Protein AF-T1FI42-F1 (afdb_monomer_lite)

Organism: Helobdella robusta (NCBI:txid6412)

Sequence (157 aa):
MVAGQVLNSVENSGEGIYNAMSMSNLAANFLKMWWSGSGNEGIYSVCIMSQNWYDVDYGIFFHFPVSFDKPGEYTVITDLSLTWDVQYNIRRIITAYIQHMVEALFKRATKVNTYIAALNTDKKNDATCEYPVAEFASDTIVDKYGTLDSRYGSILK

Structure (mmCIF, N/CA/C/O backbone):
data_AF-T1FI42-F1
#
_entry.id   AF-T1FI42-F1
#
loop_
_atom_site.group_PDB
_atom_site.id
_atom_site.type_symbol
_atom_site.label_atom_id
_atom_site.label_alt_id
_atom_site.label_comp_id
_atom_site.label_asym_id
_atom_site.label_entity_id
_atom_site.label_seq_id
_atom_site.pdbx_PDB_ins_code
_atom_site.Cartn_x
_atom_site.Cartn_y
_atom_site.Cartn_z
_atom_site.occupancy
_atom_site.B_iso_or_equiv
_atom_site.auth_seq_id
_atom_site.auth_comp_id
_atom_site.auth_asym_id
_atom_site.auth_atom_id
_atom_site.pdbx_PDB_model_num
ATOM 1 N N . MET A 1 1 ? 10.084 44.636 11.179 1.00 52.78 1 MET A N 1
ATOM 2 C CA . MET A 1 1 ? 9.443 43.365 11.590 1.00 52.78 1 MET A CA 1
ATOM 3 C C . MET A 1 1 ? 8.361 42.866 10.617 1.00 52.78 1 MET A C 1
ATOM 5 O O . MET A 1 1 ? 8.061 41.686 10.652 1.00 52.78 1 MET A O 1
ATOM 9 N N . VAL A 1 2 ? 7.825 43.702 9.709 1.00 55.81 2 VAL A N 1
ATOM 10 C CA . VAL A 1 2 ? 6.761 43.319 8.745 1.00 55.81 2 VAL A CA 1
ATOM 11 C C . VAL A 1 2 ? 7.285 42.553 7.514 1.00 55.81 2 VAL A C 1
ATOM 13 O O . VAL A 1 2 ? 6.632 41.632 7.040 1.00 55.81 2 VAL A O 1
ATOM 16 N N . ALA A 1 3 ? 8.493 42.861 7.027 1.00 54.59 3 ALA A N 1
ATOM 17 C CA . ALA A 1 3 ? 9.052 42.221 5.827 1.00 54.59 3 ALA A CA 1
ATOM 18 C C . ALA A 1 3 ? 9.275 40.699 5.974 1.00 54.59 3 ALA A C 1
ATOM 20 O O . ALA A 1 3 ? 9.012 39.953 5.039 1.00 54.59 3 ALA A O 1
ATOM 21 N N . GLY A 1 4 ? 9.685 40.226 7.158 1.00 54.69 4 GLY A N 1
ATOM 22 C CA . GLY A 1 4 ? 9.884 38.791 7.416 1.00 54.69 4 GLY A CA 1
ATOM 23 C C . GLY A 1 4 ? 8.580 37.986 7.480 1.00 54.69 4 GLY A C 1
ATOM 24 O O . GLY A 1 4 ? 8.552 36.829 7.084 1.00 54.69 4 GLY A O 1
ATOM 25 N N . GLN A 1 5 ? 7.476 38.604 7.912 1.00 53.78 5 GLN A N 1
ATOM 26 C CA . GLN A 1 5 ? 6.163 37.946 7.939 1.00 53.78 5 GLN A CA 1
ATOM 27 C C . GLN A 1 5 ? 5.556 37.821 6.535 1.00 53.78 5 GLN A C 1
ATOM 29 O O . GLN A 1 5 ? 4.910 36.823 6.234 1.00 53.78 5 GLN A O 1
ATOM 34 N N . VAL A 1 6 ? 5.795 38.807 5.664 1.00 56.47 6 VAL A N 1
ATOM 35 C CA . VAL A 1 6 ? 5.344 38.766 4.264 1.00 56.47 6 VAL A CA 1
ATOM 36 C C . VAL A 1 6 ? 6.135 37.728 3.464 1.00 56.47 6 VAL A C 1
ATOM 38 O O . VAL A 1 6 ? 5.526 36.957 2.730 1.00 56.47 6 VAL A O 1
ATOM 41 N N . LEU A 1 7 ? 7.457 37.646 3.654 1.00 55.53 7 LEU A N 1
ATOM 42 C CA . LEU A 1 7 ? 8.294 36.640 2.990 1.00 55.53 7 LEU A CA 1
ATOM 43 C C . LEU A 1 7 ? 7.887 35.207 3.372 1.00 55.53 7 LEU A C 1
ATOM 45 O O . LEU A 1 7 ? 7.640 34.403 2.478 1.00 55.53 7 LEU A O 1
ATOM 49 N N . ASN A 1 8 ? 7.672 34.929 4.663 1.00 57.22 8 ASN A N 1
ATOM 50 C CA . ASN A 1 8 ? 7.205 33.612 5.118 1.00 57.22 8 ASN A CA 1
ATOM 51 C C . ASN A 1 8 ? 5.806 33.253 4.584 1.00 57.22 8 ASN A C 1
ATOM 53 O O . ASN A 1 8 ? 5.503 32.087 4.358 1.00 57.22 8 ASN A O 1
ATOM 57 N N . SER A 1 9 ? 4.921 34.237 4.391 1.00 56.75 9 SER A N 1
ATOM 58 C CA . SER A 1 9 ? 3.576 33.990 3.852 1.00 56.75 9 SER A CA 1
ATOM 59 C C . SER A 1 9 ? 3.610 33.668 2.351 1.00 56.75 9 SER A C 1
ATOM 61 O O . SER A 1 9 ? 2.872 32.801 1.882 1.00 56.75 9 SER A O 1
ATOM 63 N N . VAL A 1 10 ? 4.508 34.318 1.599 1.00 58.59 10 VAL A N 1
ATOM 64 C CA . VAL A 1 10 ? 4.721 34.042 0.169 1.00 58.59 10 VAL A CA 1
ATOM 65 C C . VAL A 1 10 ? 5.357 32.663 -0.028 1.00 58.59 10 VAL A C 1
ATOM 67 O O . VAL A 1 10 ? 4.872 31.895 -0.856 1.00 58.59 10 VAL A O 1
ATOM 70 N N . GLU A 1 11 ? 6.362 32.310 0.775 1.00 58.09 11 GLU A N 1
ATOM 71 C CA . GLU A 1 11 ? 7.007 30.988 0.766 1.00 58.09 11 GLU A CA 1
ATOM 72 C C . GLU A 1 11 ? 5.999 29.857 1.046 1.00 58.09 11 GLU A C 1
ATOM 74 O O . GLU A 1 11 ? 5.837 28.957 0.221 1.00 58.09 11 GLU A O 1
ATOM 79 N N . ASN A 1 12 ? 5.194 29.988 2.109 1.00 60.69 12 ASN A N 1
ATOM 80 C CA . ASN A 1 12 ? 4.137 29.023 2.441 1.00 60.69 12 ASN A CA 1
ATOM 81 C C . ASN A 1 12 ? 3.064 28.893 1.338 1.00 60.69 12 ASN A C 1
ATOM 83 O O . ASN A 1 12 ? 2.515 27.812 1.115 1.00 60.69 12 ASN A O 1
ATOM 87 N N . SER A 1 13 ? 2.745 29.985 0.632 1.00 61.25 13 SER A N 1
ATOM 88 C CA . SER A 1 13 ? 1.773 29.953 -0.471 1.00 61.25 13 SER A CA 1
ATOM 89 C C . SER A 1 13 ? 2.321 29.291 -1.741 1.00 61.25 13 SER A C 1
ATOM 91 O O . SER A 1 13 ? 1.575 28.605 -2.442 1.00 61.25 13 SER A O 1
ATOM 93 N N . GLY A 1 14 ? 3.622 29.436 -2.014 1.00 64.56 14 GLY A N 1
ATOM 94 C CA . GLY A 1 14 ? 4.295 28.783 -3.138 1.00 64.56 14 GLY A CA 1
ATOM 95 C C . GLY A 1 14 ? 4.373 27.266 -2.969 1.00 64.56 14 GLY A C 1
ATOM 96 O O . GLY A 1 14 ? 4.047 26.526 -3.900 1.00 64.56 14 GLY A O 1
ATOM 97 N N . GLU A 1 15 ? 4.718 26.797 -1.767 1.00 68.06 15 GLU A N 1
ATOM 98 C CA . GLU A 1 15 ? 4.757 25.364 -1.446 1.00 68.06 15 GLU A CA 1
ATOM 99 C C . GLU A 1 15 ? 3.376 24.708 -1.561 1.00 68.06 15 GLU A C 1
ATOM 101 O O . GLU A 1 15 ? 3.241 23.623 -2.130 1.00 68.06 15 GLU A O 1
ATOM 106 N N . GLY A 1 16 ? 2.326 25.388 -1.085 1.00 72.88 16 GLY A N 1
ATOM 107 C CA . GLY A 1 16 ? 0.950 24.902 -1.192 1.00 72.88 16 GLY A CA 1
ATOM 108 C C . GLY A 1 16 ? 0.498 24.708 -2.643 1.00 72.88 16 GLY A C 1
ATOM 109 O O . GLY A 1 16 ? -0.094 23.679 -2.975 1.00 72.88 16 GLY A O 1
ATOM 110 N N . ILE A 1 17 ? 0.821 25.660 -3.525 1.00 77.25 17 ILE A N 1
ATOM 111 C CA . ILE A 1 17 ? 0.473 25.586 -4.952 1.00 77.25 17 ILE A CA 1
ATOM 112 C C . ILE A 1 17 ? 1.264 24.476 -5.651 1.00 77.25 17 ILE A C 1
ATOM 114 O O . ILE A 1 17 ? 0.674 23.679 -6.382 1.00 77.25 17 ILE A O 1
ATOM 118 N N . TYR A 1 18 ? 2.574 24.379 -5.404 1.00 78.62 18 TYR A N 1
ATOM 119 C CA . TYR A 1 18 ? 3.412 23.325 -5.982 1.00 78.62 18 TYR A CA 1
ATOM 120 C C . TYR A 1 18 ? 2.930 21.926 -5.572 1.00 78.62 18 TYR A C 1
ATOM 122 O O . TYR A 1 18 ? 2.768 21.046 -6.422 1.00 78.62 18 TYR A O 1
ATOM 130 N N . ASN A 1 19 ? 2.621 21.733 -4.287 1.00 83.38 19 ASN A N 1
ATOM 131 C CA . ASN A 1 19 ? 2.107 20.465 -3.776 1.00 83.38 19 ASN A CA 1
ATOM 132 C C . ASN A 1 19 ? 0.744 20.121 -4.386 1.00 83.38 19 ASN A C 1
ATOM 134 O O . ASN A 1 19 ? 0.541 18.990 -4.825 1.00 83.38 19 ASN A O 1
ATOM 138 N N . ALA A 1 20 ? -0.171 21.089 -4.484 1.00 84.50 20 ALA A N 1
ATOM 139 C CA . ALA A 1 20 ? -1.476 20.880 -5.107 1.00 84.50 20 ALA A CA 1
ATOM 140 C C . ALA A 1 20 ? -1.353 20.501 -6.593 1.00 84.50 20 ALA A C 1
ATOM 142 O O . ALA A 1 20 ? -2.024 19.571 -7.048 1.00 84.50 20 ALA A O 1
ATOM 143 N N . MET A 1 21 ? -0.474 21.171 -7.344 1.00 87.44 21 MET A N 1
ATOM 144 C CA . MET A 1 21 ? -0.206 20.847 -8.749 1.00 87.44 21 MET A CA 1
ATOM 145 C C . MET A 1 21 ? 0.415 19.454 -8.904 1.00 87.44 21 MET A C 1
ATOM 147 O O . MET A 1 21 ? -0.033 18.678 -9.748 1.00 87.44 21 MET A O 1
ATOM 151 N N . SER A 1 22 ? 1.392 19.108 -8.062 1.00 87.88 22 SER A N 1
ATOM 152 C CA . SER A 1 22 ? 2.043 17.793 -8.065 1.00 87.88 22 SER A CA 1
ATOM 153 C C . SER A 1 22 ? 1.053 16.666 -7.753 1.00 87.88 22 SER A C 1
ATOM 155 O O . SER A 1 22 ? 0.967 15.689 -8.497 1.00 87.88 22 SER A O 1
ATOM 157 N N . MET A 1 23 ? 0.222 16.834 -6.719 1.00 87.81 23 MET A N 1
ATOM 158 C CA . MET A 1 23 ? -0.818 15.864 -6.362 1.00 87.81 23 MET A CA 1
ATOM 159 C C . MET A 1 23 ? -1.894 15.740 -7.444 1.00 87.81 23 MET A C 1
ATOM 161 O O . MET A 1 23 ? -2.322 14.632 -7.757 1.00 87.81 23 MET A O 1
ATOM 165 N N . SER A 1 24 ? -2.300 16.854 -8.060 1.00 89.81 24 SER A N 1
ATOM 166 C CA . SER A 1 24 ? -3.269 16.840 -9.165 1.00 89.81 24 SER A CA 1
ATOM 167 C C . SER A 1 24 ? -2.720 16.090 -10.377 1.00 89.81 24 SER A C 1
ATOM 169 O O . SER A 1 24 ? -3.427 15.287 -10.982 1.00 89.81 24 SER A O 1
ATOM 171 N N . ASN A 1 25 ? -1.442 16.301 -10.702 1.00 90.81 25 ASN A N 1
ATOM 172 C CA . ASN A 1 25 ? -0.763 15.572 -11.765 1.00 90.81 25 ASN A CA 1
ATOM 173 C C . ASN A 1 25 ? -0.646 14.075 -11.437 1.00 90.81 25 ASN A C 1
ATOM 175 O O . ASN A 1 25 ? -0.926 13.241 -12.295 1.00 90.81 25 ASN A O 1
ATOM 179 N N . LEU A 1 26 ? -0.296 13.716 -10.196 1.00 89.31 26 LEU A N 1
ATOM 180 C CA . LEU A 1 26 ? -0.257 12.322 -9.743 1.00 89.31 26 LEU A CA 1
ATOM 181 C C . LEU A 1 26 ? -1.629 11.650 -9.895 1.00 89.31 26 LEU A C 1
ATOM 183 O O . LEU A 1 26 ? -1.713 10.565 -10.464 1.00 89.31 26 LEU A O 1
ATOM 187 N N . ALA A 1 27 ? -2.699 12.305 -9.440 1.00 90.81 27 ALA A N 1
ATOM 188 C CA . ALA A 1 27 ? -4.058 11.780 -9.526 1.00 90.81 27 ALA A CA 1
ATOM 189 C C . ALA A 1 27 ? -4.533 11.634 -10.981 1.00 90.81 27 ALA A C 1
ATOM 191 O O . ALA A 1 27 ? -5.085 10.598 -11.349 1.00 90.81 27 ALA A O 1
ATOM 192 N N . ALA A 1 28 ? -4.279 12.635 -11.829 1.00 92.06 28 ALA A N 1
ATOM 193 C CA . ALA A 1 28 ? -4.628 12.581 -13.246 1.00 92.06 28 ALA A CA 1
ATOM 194 C C . ALA A 1 28 ? -3.872 11.461 -13.978 1.00 92.06 28 ALA A C 1
ATOM 196 O O . ALA A 1 28 ? -4.475 10.707 -14.743 1.00 92.06 28 ALA A O 1
ATOM 197 N N . ASN A 1 29 ? -2.572 11.309 -13.707 1.00 89.38 29 ASN A N 1
ATOM 198 C CA . ASN A 1 29 ? -1.769 10.232 -14.280 1.00 89.38 29 ASN A CA 1
ATOM 199 C C . ASN A 1 29 ? -2.229 8.867 -13.775 1.00 89.38 29 ASN A C 1
ATOM 201 O O . ASN A 1 29 ? -2.379 7.956 -14.582 1.00 89.38 29 ASN A O 1
ATOM 205 N N . PHE A 1 30 ? -2.522 8.730 -12.480 1.00 90.19 30 PHE A N 1
ATOM 206 C CA . PHE A 1 30 ? -3.083 7.503 -11.918 1.00 90.19 30 PHE A CA 1
ATOM 207 C C . PHE A 1 30 ? -4.379 7.102 -12.627 1.00 90.19 30 PHE A C 1
ATOM 209 O O . PHE A 1 30 ? -4.490 5.973 -13.092 1.00 90.19 30 PHE A O 1
ATOM 216 N N . LEU A 1 31 ? -5.327 8.030 -12.784 1.00 91.12 31 LEU A N 1
ATOM 217 C CA . LEU A 1 31 ? -6.592 7.761 -13.473 1.00 91.12 31 LEU A CA 1
ATOM 218 C C . LEU A 1 31 ? -6.389 7.407 -14.946 1.00 91.12 31 LEU A C 1
ATOM 220 O O . LEU A 1 31 ? -7.050 6.506 -15.458 1.00 91.12 31 LEU A O 1
ATOM 224 N N . LYS A 1 32 ? -5.462 8.088 -15.625 1.00 89.62 32 LYS A N 1
ATOM 225 C CA . LYS A 1 32 ? -5.106 7.766 -17.005 1.00 89.62 32 LYS A CA 1
ATOM 226 C C . LYS A 1 32 ? -4.562 6.342 -17.103 1.00 89.62 32 LYS A C 1
ATOM 228 O O . LYS A 1 32 ? -5.068 5.579 -17.911 1.00 89.62 32 LYS A O 1
ATOM 233 N N . MET A 1 33 ? -3.597 5.972 -16.261 1.00 88.81 33 MET A N 1
ATOM 234 C CA . MET A 1 33 ? -3.002 4.629 -16.247 1.00 88.81 33 MET A CA 1
ATOM 235 C C . MET A 1 33 ? -4.025 3.557 -15.886 1.00 88.81 33 MET A C 1
ATOM 237 O O . MET A 1 33 ? -4.087 2.530 -16.549 1.00 88.81 33 MET A O 1
ATOM 241 N N . TRP A 1 34 ? -4.877 3.828 -14.898 1.00 88.19 34 TRP A N 1
ATOM 242 C CA . TRP A 1 34 ? -5.987 2.952 -14.550 1.00 88.19 34 TRP A CA 1
ATOM 243 C C . TRP A 1 34 ? -6.913 2.723 -15.750 1.00 88.19 34 TRP A C 1
ATOM 245 O O . TRP A 1 34 ? -7.316 1.598 -16.017 1.00 88.19 34 TRP A O 1
ATOM 255 N N . TRP A 1 35 ? -7.249 3.778 -16.496 1.00 90.19 35 TRP A N 1
ATOM 256 C CA . TRP A 1 35 ? -8.213 3.698 -17.592 1.00 90.19 35 TRP A CA 1
ATOM 257 C C . TRP A 1 35 ? -7.636 3.134 -18.893 1.00 90.19 35 TRP A C 1
ATOM 259 O O . TRP A 1 35 ? -8.312 2.374 -19.576 1.00 90.19 35 TRP A O 1
ATOM 269 N N . SER A 1 36 ? -6.412 3.511 -19.269 1.00 87.81 36 SER A N 1
ATOM 270 C CA . SER A 1 36 ? -5.802 3.131 -20.551 1.00 87.81 36 SER A CA 1
ATOM 271 C C . SER A 1 36 ? -4.779 2.000 -20.452 1.00 87.81 36 SER A C 1
ATOM 273 O O . SER A 1 36 ? -4.287 1.552 -21.485 1.00 87.81 36 SER A O 1
ATOM 275 N N . GLY A 1 37 ? -4.435 1.561 -19.241 1.00 84.69 37 GLY A N 1
ATOM 276 C CA . GLY A 1 37 ? -3.209 0.809 -18.979 1.00 84.69 37 GLY A CA 1
ATOM 277 C C . GLY A 1 37 ? -1.977 1.725 -18.949 1.00 84.69 37 GLY A C 1
ATOM 278 O O . GLY A 1 37 ? -2.012 2.861 -19.441 1.00 84.69 37 GLY A O 1
ATOM 279 N N . SER A 1 38 ? -0.882 1.237 -18.362 1.00 80.38 38 SER A N 1
ATOM 280 C CA . SER A 1 38 ? 0.411 1.936 -18.291 1.00 80.38 38 SER A CA 1
ATOM 281 C C . SER A 1 38 ? 1.318 1.675 -19.497 1.00 80.38 38 SER A C 1
ATOM 283 O O . SER A 1 38 ? 2.269 2.424 -19.693 1.00 80.38 38 SER A O 1
ATOM 285 N N . GLY A 1 39 ? 1.013 0.666 -20.323 1.00 68.88 39 GLY A N 1
ATOM 286 C CA . GLY A 1 39 ? 1.847 0.262 -21.457 1.00 68.88 39 GLY A CA 1
ATOM 287 C C . GLY A 1 39 ? 3.165 -0.363 -20.992 1.00 68.88 39 GLY A C 1
ATOM 288 O O . GLY A 1 39 ? 4.148 0.340 -20.834 1.00 68.88 39 GLY A O 1
ATOM 289 N N . ASN A 1 40 ? 3.158 -1.681 -20.778 1.00 63.19 40 ASN A N 1
ATOM 290 C CA . ASN A 1 40 ? 4.266 -2.621 -20.522 1.00 63.19 40 ASN A CA 1
ATOM 291 C C . ASN A 1 40 ? 5.409 -2.289 -19.531 1.00 63.19 40 ASN A C 1
ATOM 293 O O . ASN A 1 40 ? 6.132 -3.221 -19.195 1.00 63.19 40 ASN A O 1
ATOM 297 N N . GLU A 1 41 ? 5.622 -1.066 -19.034 1.00 64.56 41 GLU A N 1
ATOM 298 C CA . GLU A 1 41 ? 6.870 -0.737 -18.317 1.00 64.56 41 GLU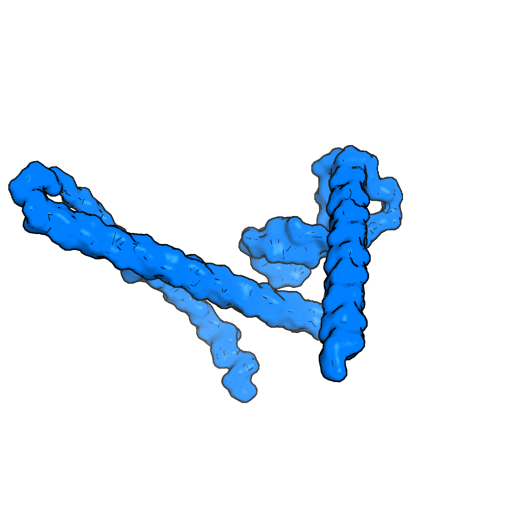 A CA 1
ATOM 299 C C . GLU A 1 41 ? 6.691 0.300 -17.193 1.00 64.56 41 GLU A C 1
ATOM 301 O O . GLU A 1 41 ? 7.306 1.366 -17.192 1.00 64.56 41 GLU A O 1
ATOM 306 N N . GLY A 1 42 ? 5.865 -0.005 -16.186 1.00 78.50 42 GLY A N 1
ATOM 307 C CA . GLY A 1 42 ? 5.772 0.853 -15.004 1.00 78.50 42 GLY A CA 1
ATOM 308 C C . GLY A 1 42 ? 5.322 0.126 -13.744 1.00 78.50 42 GLY A C 1
ATOM 309 O O . GLY A 1 42 ? 4.254 -0.480 -13.726 1.00 78.50 42 GLY A O 1
ATOM 310 N N . ILE A 1 43 ? 6.127 0.238 -12.682 1.00 88.62 43 ILE A N 1
ATOM 311 C CA . ILE A 1 43 ? 5.756 -0.160 -11.320 1.00 88.62 43 ILE A CA 1
ATOM 312 C C . ILE A 1 43 ? 5.265 1.081 -10.581 1.00 88.62 43 ILE A C 1
ATOM 314 O O . ILE A 1 43 ? 6.000 2.060 -10.442 1.00 88.62 43 ILE A O 1
ATOM 318 N N . TYR A 1 44 ? 4.041 1.028 -10.071 1.00 90.19 44 TYR A N 1
ATOM 319 C CA . TYR A 1 44 ? 3.413 2.129 -9.348 1.00 90.19 44 TYR A CA 1
ATOM 320 C C . TYR A 1 44 ? 3.068 1.713 -7.926 1.00 90.19 44 TYR A C 1
ATOM 322 O O . TYR A 1 44 ? 2.741 0.562 -7.671 1.00 90.19 44 TYR A O 1
ATOM 330 N N . SER A 1 45 ? 3.122 2.656 -6.990 1.00 91.12 45 SER A N 1
ATOM 331 C CA . SER A 1 45 ? 2.698 2.420 -5.609 1.00 91.12 45 SER A CA 1
ATOM 332 C C . SER A 1 45 ? 1.237 2.822 -5.443 1.00 91.12 45 SER A C 1
ATOM 334 O O . SER A 1 45 ? 0.900 3.997 -5.602 1.00 91.12 45 SER A O 1
ATOM 336 N N . VAL A 1 46 ? 0.364 1.863 -5.132 1.00 92.44 46 VAL A N 1
ATOM 337 C CA . VAL A 1 46 ? -1.085 2.095 -5.026 1.00 92.44 46 VAL A CA 1
ATOM 338 C C . VAL A 1 46 ? -1.626 1.491 -3.740 1.00 92.44 46 VAL A C 1
ATOM 340 O O . VAL A 1 46 ? -1.297 0.361 -3.387 1.00 92.44 46 VAL A O 1
ATOM 343 N N . CYS A 1 47 ? -2.462 2.260 -3.039 1.00 92.81 47 CYS A N 1
ATOM 344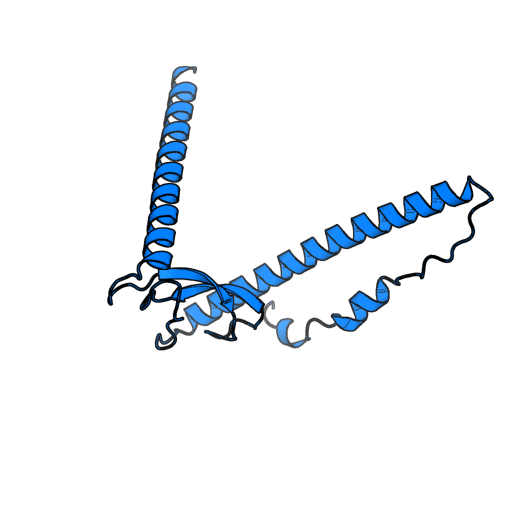 C CA . CYS A 1 47 ? -3.148 1.791 -1.843 1.00 92.81 47 CYS A CA 1
ATOM 345 C C . CYS A 1 47 ? -4.317 0.883 -2.235 1.00 92.81 47 CYS A C 1
ATOM 347 O O . CYS A 1 47 ? -5.308 1.349 -2.798 1.00 92.81 47 CYS A O 1
ATOM 349 N N . ILE A 1 48 ? -4.194 -0.407 -1.940 1.00 93.88 48 ILE A N 1
ATOM 350 C CA . ILE A 1 48 ? -5.213 -1.424 -2.206 1.00 93.88 48 ILE A CA 1
ATOM 351 C C . ILE A 1 48 ? -5.353 -2.343 -0.994 1.00 93.88 48 ILE A C 1
ATOM 353 O O . ILE A 1 48 ? -4.490 -2.388 -0.116 1.00 93.88 48 ILE A O 1
ATOM 357 N N . MET A 1 49 ? -6.457 -3.081 -0.944 1.00 94.75 49 MET A N 1
ATOM 358 C CA . MET A 1 49 ? -6.688 -4.073 0.098 1.00 94.75 49 MET A CA 1
ATOM 359 C C . MET A 1 49 ? -5.775 -5.285 -0.119 1.00 94.75 49 MET A C 1
ATOM 361 O O . MET A 1 49 ? -5.806 -5.898 -1.185 1.00 94.75 49 MET A O 1
ATOM 365 N N . SER A 1 50 ? -4.984 -5.636 0.894 1.00 93.75 50 SER A N 1
ATOM 366 C CA . SER A 1 50 ? -4.062 -6.770 0.849 1.00 93.75 50 SER A CA 1
ATOM 367 C C . SER A 1 50 ? -4.791 -8.107 0.704 1.00 93.75 50 SER A C 1
ATOM 369 O O . SER A 1 50 ? -5.809 -8.346 1.362 1.00 93.75 50 SER A O 1
ATOM 371 N N . GLN A 1 51 ? -4.204 -9.004 -0.093 1.00 93.81 51 GLN A N 1
ATOM 372 C CA . GLN A 1 51 ? -4.558 -10.424 -0.177 1.00 93.81 51 GLN A CA 1
ATOM 373 C C . GLN A 1 51 ? -3.455 -11.331 0.402 1.00 93.81 51 GLN A C 1
ATOM 375 O O . GLN A 1 51 ? -3.172 -12.391 -0.149 1.00 93.81 51 GLN A O 1
ATOM 380 N N . ASN A 1 52 ? -2.832 -10.922 1.515 1.00 92.06 52 ASN A N 1
ATOM 381 C CA . ASN A 1 52 ? -1.653 -11.572 2.114 1.00 92.06 52 ASN A CA 1
ATOM 382 C C . ASN A 1 52 ? -0.356 -11.416 1.299 1.00 92.06 52 ASN A C 1
ATOM 384 O O . ASN A 1 52 ? 0.534 -12.264 1.367 1.00 92.06 52 ASN A O 1
ATOM 388 N N . TRP A 1 53 ? -0.221 -10.333 0.528 1.00 92.62 53 TRP A N 1
ATOM 389 C CA . TRP A 1 53 ? 1.036 -10.027 -0.162 1.00 92.62 53 TRP A CA 1
ATOM 390 C C . TRP A 1 53 ? 2.067 -9.484 0.824 1.00 92.62 53 TRP A C 1
ATOM 392 O O . TRP A 1 53 ? 1.717 -8.699 1.699 1.00 92.62 53 TRP A O 1
ATOM 402 N N . TYR A 1 54 ? 3.341 -9.850 0.655 1.00 89.94 54 TYR A N 1
ATOM 403 C CA . TYR A 1 54 ? 4.457 -9.288 1.430 1.00 89.94 54 TYR A CA 1
ATOM 404 C C . TYR A 1 54 ? 4.295 -9.367 2.964 1.00 89.94 54 TYR A C 1
ATOM 406 O O . TYR A 1 54 ? 4.703 -8.448 3.673 1.00 89.94 54 TYR A O 1
ATOM 414 N N . ASP A 1 55 ? 3.697 -10.450 3.473 1.00 88.94 55 ASP A N 1
ATOM 415 C CA . ASP A 1 55 ? 3.352 -10.637 4.895 1.00 88.94 55 ASP A CA 1
ATOM 416 C C . ASP A 1 55 ? 2.411 -9.556 5.468 1.00 88.94 55 ASP A C 1
ATOM 418 O O . ASP A 1 55 ? 2.403 -9.297 6.672 1.00 88.94 55 ASP A O 1
ATOM 422 N N . VAL A 1 56 ? 1.621 -8.901 4.614 1.00 90.69 56 VAL A N 1
ATOM 423 C CA . VAL A 1 56 ? 0.592 -7.944 5.034 1.00 90.69 56 VAL A CA 1
ATOM 424 C C . VAL A 1 56 ? -0.747 -8.653 5.167 1.00 90.69 56 VAL A C 1
ATOM 426 O O . VAL A 1 56 ? -1.286 -9.107 4.159 1.00 90.69 56 VAL A O 1
ATOM 429 N N . ASP A 1 57 ? -1.317 -8.691 6.371 1.00 89.06 57 ASP A N 1
ATOM 430 C CA . ASP A 1 57 ? -2.574 -9.399 6.643 1.00 89.06 57 ASP A CA 1
ATOM 431 C C . ASP A 1 57 ? -3.730 -8.986 5.712 1.00 89.06 57 ASP A C 1
ATOM 433 O O . ASP A 1 57 ? -3.884 -7.821 5.323 1.00 89.06 57 ASP A O 1
ATOM 437 N N . TYR A 1 58 ? -4.570 -9.965 5.371 1.00 91.50 58 TYR A N 1
ATOM 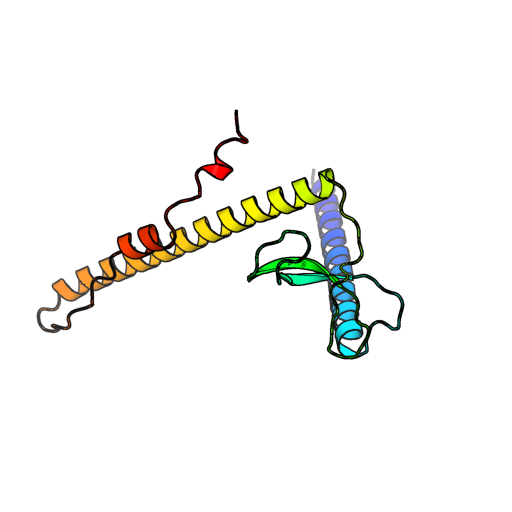438 C CA . TYR A 1 58 ? -5.755 -9.786 4.538 1.00 91.50 58 TYR A CA 1
ATOM 439 C C . TYR A 1 58 ? -6.678 -8.682 5.070 1.00 91.50 58 TYR A C 1
ATOM 441 O O . TYR A 1 58 ? -6.984 -8.615 6.261 1.00 91.50 58 TYR A O 1
ATOM 449 N N . GLY A 1 59 ? -7.196 -7.852 4.162 1.00 89.38 59 GLY A N 1
ATOM 450 C CA . GLY A 1 59 ? -8.176 -6.815 4.500 1.00 89.38 59 GLY A CA 1
ATOM 451 C C . GLY A 1 59 ? -7.570 -5.480 4.941 1.00 89.38 59 GLY A C 1
ATOM 452 O O . GLY A 1 59 ? -8.305 -4.505 5.099 1.00 89.38 59 GLY A O 1
ATOM 453 N N . ILE A 1 60 ? -6.245 -5.397 5.092 1.00 90.81 60 ILE A N 1
ATOM 454 C CA . ILE A 1 60 ? -5.546 -4.144 5.393 1.00 90.81 60 ILE A CA 1
ATOM 455 C C . ILE A 1 60 ? -5.282 -3.378 4.098 1.00 90.81 60 ILE A C 1
ATOM 457 O O . ILE A 1 60 ? -4.764 -3.934 3.131 1.00 90.81 60 ILE A O 1
ATOM 461 N N . PHE A 1 61 ? -5.618 -2.088 4.082 1.00 92.12 61 PHE A N 1
ATOM 462 C CA . PHE A 1 61 ? -5.251 -1.195 2.987 1.00 92.12 61 PHE A CA 1
ATOM 463 C C . PHE A 1 61 ? -3.789 -0.775 3.130 1.00 92.12 61 PHE A C 1
ATOM 465 O O . PHE A 1 61 ? -3.410 -0.153 4.122 1.00 92.12 61 PHE A O 1
ATOM 472 N N . PHE A 1 62 ? -2.970 -1.118 2.139 1.00 93.81 62 PHE A N 1
ATOM 473 C CA . PHE A 1 62 ? -1.547 -0.802 2.131 1.00 93.81 62 PHE A CA 1
ATOM 474 C C . PHE A 1 62 ? -1.080 -0.444 0.720 1.00 93.81 62 PHE A C 1
ATOM 476 O O . PHE A 1 62 ? -1.718 -0.791 -0.275 1.00 93.81 62 PHE A O 1
ATOM 483 N N . HIS A 1 63 ? 0.028 0.288 0.639 1.00 93.00 63 HIS A N 1
ATOM 484 C CA . HIS A 1 63 ? 0.631 0.685 -0.625 1.00 93.00 63 HIS A CA 1
ATOM 485 C C . HIS A 1 63 ? 1.475 -0.458 -1.194 1.00 93.00 63 HIS A C 1
ATOM 487 O O . HIS A 1 63 ? 2.534 -0.773 -0.654 1.00 93.00 63 HIS A O 1
ATOM 493 N N . PHE A 1 64 ? 1.015 -1.056 -2.291 1.00 94.44 64 PHE A N 1
ATOM 494 C CA . PHE A 1 64 ? 1.703 -2.153 -2.967 1.00 94.44 64 PHE A CA 1
ATOM 495 C C . PHE A 1 64 ? 2.266 -1.723 -4.325 1.00 94.44 64 PHE A C 1
ATOM 497 O O . PHE A 1 64 ? 1.690 -0.838 -4.968 1.00 94.44 64 PHE A O 1
ATOM 504 N N . PRO A 1 65 ? 3.372 -2.345 -4.777 1.00 93.44 65 PRO A N 1
ATOM 505 C CA . PRO A 1 65 ? 3.851 -2.202 -6.142 1.00 93.44 65 PRO A CA 1
ATOM 506 C C . PRO A 1 65 ? 2.885 -2.910 -7.099 1.00 93.44 65 PRO A C 1
ATOM 508 O O . PRO A 1 65 ? 2.641 -4.111 -6.980 1.00 93.44 65 PRO A O 1
ATOM 511 N N . VAL A 1 66 ? 2.330 -2.167 -8.050 1.00 92.50 66 VAL A N 1
ATOM 512 C CA . VAL A 1 66 ? 1.377 -2.672 -9.039 1.00 92.50 66 VAL A CA 1
ATOM 513 C C . VAL A 1 66 ? 1.783 -2.291 -10.457 1.00 92.50 66 VAL A C 1
ATOM 515 O O . VAL A 1 66 ? 2.407 -1.250 -10.672 1.00 92.50 66 VAL A O 1
ATO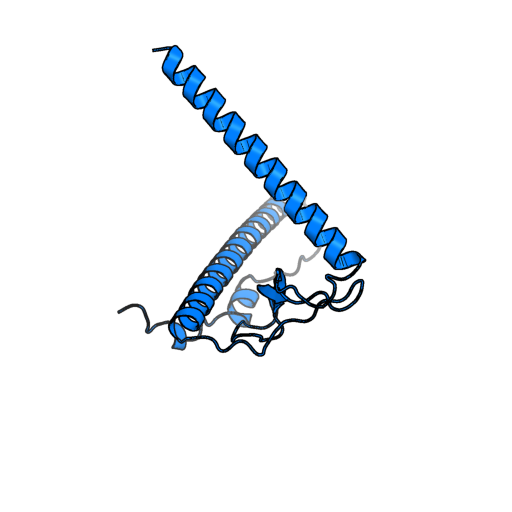M 518 N N . SER A 1 67 ? 1.374 -3.116 -11.416 1.00 91.56 67 SER A N 1
ATOM 519 C CA . SER A 1 67 ? 1.375 -2.804 -12.846 1.00 91.56 67 SER A CA 1
ATOM 520 C C . SER A 1 67 ? -0.056 -2.612 -13.354 1.00 91.56 67 SER A C 1
ATOM 522 O O . SER A 1 67 ? -0.990 -3.231 -12.839 1.00 91.56 67 SER A O 1
ATOM 524 N N . PHE A 1 68 ? -0.220 -1.779 -14.383 1.00 90.00 68 PHE A N 1
ATOM 525 C CA . PHE A 1 68 ? -1.475 -1.562 -15.110 1.00 90.00 68 PHE A CA 1
ATOM 526 C C . PHE A 1 68 ? -1.371 -2.150 -16.518 1.00 90.00 68 PHE A C 1
ATOM 528 O O . PHE A 1 68 ? -1.412 -1.432 -17.519 1.00 90.00 68 PHE A O 1
ATOM 535 N N . ASP A 1 69 ? -1.200 -3.469 -16.600 1.00 85.62 69 ASP A N 1
ATOM 536 C CA . ASP A 1 69 ? -0.960 -4.162 -17.873 1.00 85.62 69 ASP A CA 1
ATOM 537 C C . ASP A 1 69 ? -2.156 -4.058 -18.831 1.00 85.62 69 ASP A C 1
ATOM 539 O O . ASP A 1 69 ? -1.994 -4.084 -20.052 1.00 85.62 69 ASP A O 1
ATOM 543 N N . LYS A 1 70 ? -3.371 -3.930 -18.282 1.00 84.75 70 LYS A N 1
ATOM 544 C CA . LYS A 1 70 ? -4.616 -3.833 -19.044 1.00 84.75 70 LYS A CA 1
ATOM 545 C C . LYS A 1 70 ? -5.485 -2.669 -18.557 1.00 84.75 70 LYS A C 1
ATOM 547 O O . LYS A 1 70 ? -5.489 -2.365 -17.365 1.00 84.75 70 LYS A O 1
ATOM 552 N N . PRO A 1 71 ? -6.276 -2.059 -19.456 1.00 86.31 71 PRO A N 1
ATOM 553 C CA . PRO A 1 71 ? -7.305 -1.088 -19.094 1.00 86.31 71 PRO A CA 1
ATOM 554 C C . PRO A 1 71 ? -8.226 -1.594 -17.975 1.00 86.31 71 PRO A C 1
ATOM 556 O O . PRO A 1 71 ? -8.868 -2.632 -18.118 1.00 86.31 71 PRO A O 1
ATOM 559 N N . GLY A 1 72 ? -8.317 -0.841 -16.880 1.00 85.69 72 GLY A N 1
ATOM 560 C CA . GLY A 1 72 ? -9.211 -1.106 -15.751 1.00 85.69 72 GLY A CA 1
ATOM 561 C C . GLY A 1 72 ? -8.767 -2.221 -14.800 1.00 85.69 72 GLY A C 1
ATOM 562 O O . GLY A 1 72 ? -9.476 -2.485 -13.830 1.00 85.69 72 GLY A O 1
ATOM 563 N N . GLU A 1 73 ? -7.621 -2.856 -15.043 1.00 88.38 73 GLU A N 1
ATOM 564 C CA . GLU A 1 73 ? -7.083 -3.931 -14.208 1.00 88.38 73 GLU A CA 1
ATOM 565 C C . GLU A 1 73 ? -5.710 -3.541 -13.652 1.00 88.38 73 GLU A C 1
ATOM 567 O O . GLU A 1 73 ? -4.926 -2.844 -14.297 1.00 88.38 73 GLU A O 1
ATOM 572 N N . TYR A 1 74 ? -5.410 -4.018 -12.446 1.00 90.62 74 TYR A N 1
ATOM 573 C CA . TYR A 1 74 ? -4.086 -3.912 -11.847 1.00 90.62 74 TYR A CA 1
ATOM 574 C C . TYR A 1 74 ? -3.593 -5.293 -11.432 1.00 90.62 74 TYR A C 1
ATOM 576 O O . TYR A 1 74 ? -4.373 -6.142 -10.997 1.00 90.62 74 TYR A O 1
ATOM 584 N N . THR A 1 75 ? -2.282 -5.481 -11.506 1.00 91.88 75 THR A N 1
ATOM 585 C CA . THR A 1 75 ? -1.605 -6.687 -11.033 1.00 91.88 75 THR A CA 1
ATOM 586 C C . THR A 1 75 ? -0.621 -6.284 -9.951 1.00 91.88 75 THR A C 1
ATOM 588 O O . THR A 1 75 ? 0.230 -5.428 -10.185 1.00 91.88 75 THR A O 1
ATOM 591 N N . VAL A 1 76 ? -0.718 -6.886 -8.763 1.00 93.75 76 VAL A N 1
ATOM 592 C CA . VAL A 1 76 ? 0.319 -6.721 -7.737 1.00 93.75 76 VAL A CA 1
ATOM 593 C C . VAL A 1 76 ? 1.555 -7.478 -8.178 1.00 93.75 76 VAL A C 1
ATOM 595 O O . VAL A 1 76 ? 1.492 -8.658 -8.516 1.00 93.75 76 VAL A O 1
ATOM 598 N N . ILE A 1 77 ? 2.680 -6.784 -8.165 1.00 92.00 77 ILE A N 1
ATOM 599 C CA . ILE A 1 77 ? 3.979 -7.359 -8.473 1.00 92.00 77 ILE A CA 1
ATOM 600 C C . ILE A 1 77 ? 4.417 -8.133 -7.234 1.00 92.00 77 ILE A C 1
ATOM 602 O O . ILE A 1 77 ? 4.411 -7.576 -6.145 1.00 92.00 77 ILE A O 1
ATOM 606 N N . THR A 1 78 ? 4.734 -9.421 -7.366 1.00 89.69 78 THR A N 1
ATOM 607 C CA . THR A 1 78 ? 5.068 -10.302 -6.226 1.00 89.69 78 THR A CA 1
ATOM 608 C C . THR A 1 78 ? 6.456 -10.927 -6.327 1.00 89.69 78 THR A C 1
ATOM 610 O O . THR A 1 78 ? 6.880 -11.636 -5.422 1.00 89.69 78 THR A O 1
ATOM 613 N N . ASP A 1 79 ? 7.163 -10.696 -7.428 1.00 87.75 79 ASP A N 1
ATOM 614 C CA . ASP A 1 79 ? 8.497 -11.232 -7.716 1.00 87.75 79 ASP A CA 1
ATOM 615 C C . ASP A 1 79 ? 9.634 -10.426 -7.059 1.00 87.75 79 ASP A C 1
ATOM 617 O O . ASP A 1 79 ? 10.803 -10.804 -7.147 1.00 87.75 79 ASP A O 1
ATOM 621 N N . LEU A 1 80 ? 9.310 -9.347 -6.340 1.00 86.56 80 LEU A N 1
ATOM 622 C CA . LEU A 1 80 ? 10.289 -8.563 -5.591 1.00 86.56 80 LEU A CA 1
ATOM 623 C C . LEU A 1 80 ? 10.696 -9.280 -4.299 1.00 86.56 80 LEU A C 1
ATOM 625 O O . LEU A 1 80 ? 9.895 -9.458 -3.379 1.00 86.56 80 LEU A O 1
ATOM 629 N N . SER A 1 81 ? 11.978 -9.625 -4.192 1.00 87.19 81 SER A N 1
ATOM 630 C CA . SER A 1 81 ? 12.557 -10.127 -2.948 1.00 87.19 81 SER A CA 1
ATOM 631 C C . SER A 1 81 ? 12.651 -9.007 -1.911 1.00 87.19 81 SER A C 1
ATOM 633 O O . SER A 1 81 ? 13.327 -8.001 -2.142 1.00 87.19 81 SER A O 1
ATOM 635 N N . LEU A 1 82 ? 12.024 -9.189 -0.749 1.00 88.62 82 LEU A N 1
ATOM 636 C CA . LEU A 1 82 ? 12.165 -8.255 0.364 1.00 88.62 82 LEU A CA 1
ATOM 637 C C . LEU A 1 82 ? 13.371 -8.613 1.232 1.00 88.62 82 LEU A C 1
ATOM 639 O O . LEU A 1 82 ? 13.541 -9.763 1.634 1.00 88.62 82 LEU A O 1
ATOM 643 N N . THR A 1 83 ? 14.175 -7.609 1.575 1.00 93.25 83 THR A N 1
ATOM 644 C CA . THR A 1 83 ? 15.189 -7.753 2.621 1.00 93.25 83 THR A CA 1
ATOM 645 C C . THR A 1 83 ? 14.526 -7.794 3.998 1.00 93.25 83 THR A C 1
ATOM 647 O O . THR A 1 83 ? 13.404 -7.311 4.186 1.00 93.25 83 THR A O 1
ATOM 650 N N . TRP A 1 84 ? 15.239 -8.340 4.985 1.00 92.25 84 TRP A N 1
ATOM 651 C CA . TRP A 1 84 ? 14.756 -8.407 6.366 1.00 92.25 84 TRP A CA 1
ATOM 652 C C . TRP A 1 84 ? 14.392 -7.021 6.925 1.00 92.25 84 TRP A C 1
ATOM 654 O O . TRP A 1 84 ? 13.336 -6.867 7.535 1.00 92.25 84 TRP A O 1
ATOM 664 N N . ASP A 1 85 ? 15.201 -5.995 6.640 1.00 93.38 85 ASP A N 1
ATOM 665 C CA . ASP A 1 85 ? 14.933 -4.621 7.083 1.00 93.38 85 ASP A CA 1
ATOM 666 C C . ASP A 1 85 ? 13.613 -4.077 6.522 1.00 93.38 85 ASP A C 1
ATOM 668 O O . ASP A 1 85 ? 12.855 -3.400 7.222 1.00 93.38 85 ASP A O 1
ATOM 672 N N . VAL A 1 86 ? 13.310 -4.367 5.253 1.00 91.44 86 VAL A N 1
ATOM 673 C CA . VAL A 1 86 ? 12.070 -3.911 4.613 1.00 91.44 86 VAL A CA 1
ATOM 674 C C . VAL A 1 86 ? 10.869 -4.642 5.208 1.00 91.44 86 VAL A C 1
ATOM 676 O O . VAL A 1 86 ? 9.893 -3.991 5.577 1.00 91.44 86 VAL A O 1
ATOM 679 N N . GLN A 1 87 ? 10.956 -5.962 5.392 1.00 90.50 87 GLN A N 1
ATOM 680 C CA . GLN A 1 87 ? 9.898 -6.737 6.051 1.00 90.50 87 GLN A CA 1
ATOM 681 C C . GLN A 1 87 ? 9.638 -6.255 7.482 1.00 90.50 87 GLN A C 1
ATOM 683 O O . GLN A 1 87 ? 8.485 -6.086 7.883 1.00 90.50 87 GLN A O 1
ATOM 688 N N . TYR A 1 88 ? 10.697 -5.981 8.246 1.00 92.62 88 TYR A N 1
ATOM 689 C CA . TYR A 1 88 ? 10.582 -5.440 9.597 1.00 92.62 88 TYR A CA 1
ATOM 690 C C . TYR A 1 88 ? 9.855 -4.088 9.605 1.00 92.62 88 TYR A C 1
ATOM 692 O O . TYR A 1 88 ? 8.947 -3.865 10.409 1.00 92.62 88 TYR A O 1
ATOM 700 N N . ASN A 1 89 ? 10.197 -3.197 8.670 1.00 93.19 89 ASN A N 1
ATOM 701 C CA . ASN A 1 89 ? 9.539 -1.899 8.542 1.00 93.19 89 ASN A CA 1
ATOM 702 C C . ASN A 1 89 ? 8.064 -2.015 8.149 1.00 93.19 89 ASN A C 1
ATOM 704 O O . ASN A 1 89 ? 7.236 -1.320 8.738 1.00 93.19 89 ASN A O 1
ATOM 708 N N . ILE A 1 90 ? 7.729 -2.904 7.212 1.00 91.69 90 ILE A N 1
ATOM 709 C CA . ILE A 1 90 ? 6.343 -3.175 6.810 1.00 91.69 90 ILE A CA 1
ATOM 710 C C . ILE A 1 90 ? 5.526 -3.623 8.027 1.00 91.69 90 ILE A C 1
ATOM 712 O O . ILE A 1 90 ? 4.513 -3.000 8.346 1.00 91.69 90 ILE A O 1
ATOM 716 N N . ARG A 1 91 ? 6.012 -4.620 8.778 1.00 91.38 91 ARG A N 1
ATOM 717 C CA . ARG A 1 91 ? 5.337 -5.114 9.990 1.00 91.38 91 ARG A CA 1
ATOM 718 C C . ARG A 1 91 ? 5.142 -4.013 11.027 1.00 91.38 91 ARG A C 1
ATOM 720 O O . ARG A 1 91 ? 4.056 -3.877 11.581 1.00 91.38 91 ARG A O 1
ATOM 727 N N . ARG A 1 92 ? 6.162 -3.181 11.255 1.00 93.44 92 ARG A N 1
ATOM 728 C CA . ARG A 1 92 ? 6.074 -2.051 12.190 1.00 93.44 92 ARG A CA 1
ATOM 729 C C . ARG A 1 92 ? 4.987 -1.048 11.790 1.00 93.44 92 ARG A C 1
ATOM 731 O O . ARG A 1 92 ? 4.239 -0.599 12.655 1.00 93.44 92 ARG A O 1
ATOM 738 N N . ILE A 1 93 ? 4.895 -0.705 10.504 1.00 92.62 93 ILE A N 1
ATOM 739 C CA . ILE A 1 93 ? 3.877 0.224 9.988 1.00 92.62 93 ILE A CA 1
ATOM 740 C C . ILE A 1 93 ? 2.477 -0.375 10.148 1.00 92.62 93 ILE A C 1
ATOM 742 O O . ILE A 1 93 ? 1.568 0.314 10.605 1.00 92.62 93 ILE A O 1
ATOM 746 N N . ILE A 1 94 ? 2.311 -1.658 9.824 1.00 91.62 94 ILE A N 1
ATOM 747 C CA . ILE A 1 94 ? 1.025 -2.355 9.927 1.00 91.62 94 ILE A CA 1
ATOM 748 C C . ILE A 1 94 ? 0.545 -2.418 11.375 1.00 91.62 94 ILE A C 1
ATOM 750 O O . ILE A 1 94 ? -0.595 -2.052 11.649 1.00 91.62 94 ILE A O 1
ATOM 754 N N . THR A 1 95 ? 1.410 -2.804 12.316 1.00 90.38 95 THR A N 1
ATOM 755 C CA . THR A 1 95 ? 1.052 -2.852 13.741 1.00 90.38 95 THR A CA 1
ATOM 756 C C . THR A 1 95 ? 0.591 -1.486 14.246 1.00 90.38 95 THR A C 1
ATOM 758 O O . THR A 1 95 ? -0.439 -1.390 14.913 1.00 90.38 95 THR A O 1
ATOM 761 N N . ALA A 1 96 ? 1.305 -0.415 13.882 1.00 91.12 96 ALA A N 1
ATOM 762 C CA . ALA A 1 96 ? 0.916 0.945 14.247 1.00 91.12 96 ALA A CA 1
ATOM 763 C C . ALA A 1 96 ? -0.430 1.352 13.618 1.00 91.12 96 ALA A C 1
ATOM 765 O O . ALA A 1 96 ? -1.273 1.958 14.280 1.00 91.12 96 ALA A O 1
ATOM 766 N N . TYR A 1 97 ? -0.659 0.988 12.354 1.00 89.12 97 TYR A N 1
ATOM 767 C CA . TYR A 1 97 ? -1.909 1.267 11.652 1.00 89.12 97 TYR A CA 1
ATOM 768 C C . TYR A 1 97 ? -3.110 0.562 12.297 1.00 89.12 97 TYR A C 1
ATOM 770 O O . TYR A 1 97 ? -4.130 1.201 12.566 1.00 89.12 97 TYR A O 1
ATOM 778 N N . ILE A 1 98 ? -2.976 -0.730 12.613 1.00 89.81 98 ILE A N 1
ATOM 779 C CA . ILE A 1 98 ? -4.018 -1.515 13.291 1.00 89.81 98 ILE A CA 1
ATOM 780 C C . ILE A 1 98 ? -4.332 -0.906 14.657 1.00 89.81 98 ILE A C 1
ATOM 782 O O . ILE A 1 98 ? -5.503 -0.721 14.990 1.00 89.81 98 ILE A O 1
ATOM 786 N N . GLN A 1 99 ? -3.307 -0.545 15.432 1.00 89.06 99 GLN A N 1
ATOM 787 C CA . GLN A 1 99 ? -3.503 0.065 16.744 1.00 89.06 99 GLN A CA 1
ATOM 788 C C . GLN A 1 99 ? -4.316 1.365 16.645 1.00 89.06 99 GLN A C 1
ATOM 790 O O . GLN A 1 99 ? -5.314 1.524 17.350 1.00 89.06 99 GLN A O 1
ATOM 795 N N . HIS A 1 100 ? -3.968 2.253 15.710 1.00 88.06 100 HIS A N 1
ATOM 796 C CA . HIS A 1 100 ? -4.723 3.486 15.483 1.00 88.06 100 HIS A CA 1
ATOM 797 C C . HIS A 1 100 ? -6.166 3.239 15.027 1.00 88.06 100 HIS A C 1
ATOM 799 O O . HIS A 1 100 ? -7.080 3.941 15.468 1.00 88.06 100 HIS A O 1
ATOM 805 N N . MET A 1 101 ? -6.402 2.244 14.166 1.00 86.31 101 MET A N 1
ATOM 806 C CA . MET A 1 101 ? -7.759 1.870 13.759 1.00 86.31 101 MET A CA 1
ATOM 807 C C . MET A 1 101 ? -8.597 1.389 14.943 1.00 86.31 101 MET A C 1
ATOM 809 O O . MET A 1 101 ? -9.740 1.818 15.103 1.00 86.31 101 MET A O 1
ATOM 813 N N . VAL A 1 102 ? -8.030 0.520 15.779 1.00 88.88 102 VAL A N 1
ATOM 814 C CA . VAL A 1 102 ? -8.697 -0.025 16.964 1.00 88.88 102 VAL A CA 1
ATOM 815 C C . VAL A 1 102 ? -9.054 1.101 17.937 1.00 88.88 102 VAL A C 1
ATOM 817 O O . VAL A 1 102 ? -10.208 1.211 18.348 1.00 88.88 102 VAL A O 1
ATOM 820 N N . GLU A 1 103 ? -8.119 2.004 18.233 1.00 89.88 103 GLU A N 1
ATOM 821 C CA . GLU A 1 103 ? -8.361 3.177 19.084 1.00 89.88 103 GLU A CA 1
ATOM 822 C C . GLU A 1 103 ? -9.472 4.088 18.529 1.00 89.88 103 GLU A C 1
ATOM 824 O O . GLU A 1 103 ? -10.361 4.529 19.268 1.00 89.88 103 GLU A O 1
ATOM 829 N N . ALA A 1 104 ? -9.471 4.348 17.217 1.00 84.38 104 ALA A N 1
ATOM 830 C CA . ALA A 1 104 ? -10.494 5.163 16.566 1.00 84.38 104 ALA A CA 1
ATOM 831 C C . ALA A 1 104 ? -11.886 4.509 16.623 1.00 84.38 104 ALA A C 1
ATOM 833 O O . ALA A 1 104 ? -12.886 5.195 16.870 1.00 84.38 104 ALA A O 1
ATOM 834 N N . LEU A 1 105 ? -11.956 3.188 16.437 1.00 87.19 105 LEU A N 1
ATOM 835 C CA . LEU A 1 105 ? -13.192 2.415 16.559 1.00 87.19 105 LEU A CA 1
ATOM 836 C C . LEU A 1 105 ? -13.715 2.425 17.996 1.00 87.19 105 LEU A C 1
ATOM 838 O O . LEU A 1 105 ? -14.896 2.714 18.200 1.00 87.19 105 LEU A O 1
ATOM 842 N N . PHE A 1 106 ? -12.849 2.219 18.992 1.00 88.38 106 PHE A N 1
ATOM 843 C CA . PHE A 1 106 ? -13.223 2.316 20.405 1.00 88.38 106 PHE A CA 1
ATOM 844 C C . PHE A 1 106 ? -13.762 3.702 20.759 1.00 88.38 106 PHE A C 1
ATOM 846 O O . PHE A 1 106 ? -14.821 3.818 21.375 1.00 88.38 106 PHE A O 1
ATOM 853 N N . LYS A 1 107 ? -13.094 4.772 20.315 1.00 86.06 107 LYS A N 1
ATOM 854 C CA . LYS A 1 107 ? -13.557 6.150 20.534 1.00 86.06 107 LYS A CA 1
ATOM 855 C C . LYS A 1 107 ? -14.925 6.414 19.900 1.00 86.06 107 LYS A C 1
ATOM 857 O O . LYS A 1 107 ? -15.737 7.164 20.444 1.00 86.06 107 LYS A O 1
ATOM 862 N N . ARG A 1 108 ? -15.197 5.816 18.740 1.00 80.44 108 ARG A N 1
ATOM 863 C CA . ARG A 1 108 ? -16.506 5.925 18.090 1.00 80.44 108 ARG A CA 1
ATOM 864 C C . ARG A 1 108 ? -17.572 5.128 18.843 1.00 80.44 108 ARG A C 1
ATOM 866 O O . ARG A 1 108 ? -18.671 5.645 19.022 1.00 80.44 108 ARG A O 1
ATOM 873 N N . ALA A 1 109 ? -17.246 3.929 19.322 1.00 80.88 109 ALA A N 1
ATOM 874 C CA . ALA A 1 109 ? -18.153 3.085 20.094 1.00 80.88 109 ALA A CA 1
ATOM 875 C C . ALA A 1 109 ? -18.552 3.728 21.433 1.00 80.88 109 ALA A C 1
ATOM 877 O O . ALA A 1 109 ? -19.735 3.779 21.759 1.00 80.88 109 ALA A O 1
ATOM 878 N N . THR A 1 110 ? -17.603 4.315 22.170 1.00 81.94 110 THR A N 1
ATOM 879 C CA . THR A 1 110 ? -17.908 5.015 23.432 1.00 81.94 110 THR A CA 1
ATOM 880 C C . THR A 1 110 ? -18.841 6.201 23.214 1.00 81.94 110 THR A C 1
ATOM 882 O O . THR A 1 110 ? -19.782 6.384 23.982 1.00 81.94 110 THR A O 1
ATOM 885 N N . LYS A 1 111 ? -18.651 6.961 22.127 1.00 80.94 111 LYS A N 1
ATOM 886 C CA . LYS A 1 111 ? -19.548 8.064 21.752 1.00 80.94 111 LYS A CA 1
ATOM 887 C C . LYS A 1 111 ? -20.971 7.592 21.421 1.00 80.94 111 LYS A C 1
ATOM 889 O O . LYS A 1 111 ? -21.930 8.306 21.697 1.00 80.94 111 LYS A O 1
ATOM 894 N N . VAL A 1 112 ? -21.122 6.413 20.818 1.00 75.06 112 VAL A N 1
ATOM 895 C CA . VAL A 1 112 ? -22.445 5.823 20.553 1.00 75.06 112 VAL A CA 1
ATOM 896 C C . VAL A 1 112 ? -23.095 5.363 21.857 1.00 75.06 112 VAL A C 1
ATOM 898 O O . VAL A 1 112 ? -24.263 5.665 22.090 1.00 75.06 112 VAL A O 1
ATOM 901 N N . ASN A 1 113 ? -22.339 4.716 22.745 1.00 74.19 113 ASN A N 1
ATOM 902 C CA . ASN A 1 113 ? -22.860 4.244 24.029 1.00 74.19 113 ASN A CA 1
ATOM 903 C C . ASN A 1 113 ? -23.324 5.396 24.927 1.00 74.19 113 ASN A C 1
ATOM 905 O O . ASN A 1 113 ? -24.379 5.297 25.549 1.00 74.19 113 ASN A O 1
ATOM 909 N N . THR A 1 114 ? -22.598 6.518 24.958 1.00 75.19 114 THR A N 1
ATOM 910 C CA . THR A 1 114 ? -23.041 7.707 25.701 1.00 75.19 114 THR A CA 1
ATOM 911 C C . THR A 1 114 ? -24.303 8.327 25.104 1.00 75.19 114 THR A C 1
ATOM 913 O O . THR A 1 114 ? -25.171 8.767 25.854 1.00 75.19 114 THR A O 1
ATOM 916 N N . TYR A 1 115 ? -24.456 8.311 23.776 1.00 66.00 115 TYR A N 1
ATOM 917 C CA . TYR A 1 115 ? -25.681 8.764 23.113 1.00 66.00 115 TYR A CA 1
ATOM 918 C C . TYR A 1 115 ? -26.886 7.866 23.440 1.00 66.00 115 TYR A C 1
ATOM 920 O O . TYR A 1 115 ? -27.958 8.372 23.762 1.00 66.00 115 TYR A O 1
ATOM 928 N N . ILE A 1 116 ? -26.707 6.541 23.437 1.00 69.94 116 ILE A N 1
ATOM 929 C CA . ILE A 1 116 ? -27.755 5.587 23.838 1.00 69.94 116 ILE A CA 1
ATOM 930 C C . ILE A 1 116 ? -28.140 5.792 25.310 1.00 69.94 116 ILE A C 1
ATOM 932 O O . ILE A 1 116 ? -29.325 5.830 25.634 1.00 69.94 116 ILE A O 1
ATOM 936 N N . ALA A 1 117 ? -27.158 5.977 26.197 1.00 73.50 117 ALA A N 1
ATOM 937 C CA . ALA A 1 117 ? -27.416 6.248 27.609 1.00 73.50 117 ALA A CA 1
ATOM 938 C C . ALA A 1 117 ? -28.221 7.546 27.810 1.00 73.50 117 ALA A C 1
ATOM 940 O O . ALA A 1 117 ? -29.182 7.541 28.577 1.00 73.50 117 ALA A O 1
ATOM 941 N N . ALA A 1 118 ? -27.892 8.615 27.075 1.00 70.06 118 ALA A N 1
ATOM 942 C CA . ALA A 1 118 ? -28.625 9.883 27.111 1.00 70.06 118 ALA A CA 1
ATOM 943 C C . ALA A 1 118 ? -30.076 9.747 26.604 1.00 70.06 118 ALA A C 1
ATOM 945 O O . ALA A 1 118 ? -31.010 10.252 27.228 1.00 70.06 118 ALA A O 1
ATOM 946 N N . LEU A 1 119 ? -30.293 8.996 25.519 1.00 66.56 119 LEU A N 1
ATOM 947 C CA . LEU A 1 119 ? -31.642 8.712 25.015 1.00 66.56 119 LEU A CA 1
ATOM 948 C C . LEU A 1 119 ? -32.478 7.884 26.002 1.00 66.56 119 LEU A C 1
ATOM 950 O O . LEU A 1 119 ? -33.683 8.097 26.133 1.00 66.56 119 LEU A O 1
ATOM 954 N N . ASN A 1 120 ? -31.851 6.949 26.716 1.00 66.75 120 ASN A N 1
ATOM 955 C CA . ASN A 1 120 ? -32.533 6.140 27.724 1.00 66.75 120 ASN A CA 1
ATOM 956 C C . ASN A 1 120 ? -32.873 6.946 28.990 1.00 66.75 120 ASN A C 1
ATOM 958 O O . ASN A 1 120 ? -33.861 6.634 29.656 1.00 66.75 120 ASN A O 1
ATOM 962 N N . THR A 1 121 ? -32.106 7.993 29.316 1.00 61.28 121 THR A N 1
ATOM 963 C CA . THR A 1 121 ? -32.459 8.924 30.400 1.00 61.28 121 THR A CA 1
ATOM 964 C C . THR A 1 121 ? -33.612 9.856 30.032 1.00 61.28 121 THR A C 1
ATOM 966 O O . THR A 1 121 ? -34.452 10.105 30.891 1.00 61.28 121 THR A O 1
ATOM 969 N N . ASP A 1 122 ? -33.725 10.291 28.771 1.00 56.38 122 ASP A N 1
ATOM 970 C CA . ASP A 1 122 ? -34.866 11.102 28.311 1.00 56.38 122 ASP A CA 1
ATOM 971 C C . ASP A 1 122 ? -36.172 10.293 28.258 1.00 56.38 122 ASP A C 1
ATOM 973 O O . ASP A 1 122 ? -37.225 10.793 28.649 1.00 56.38 122 ASP A O 1
ATOM 977 N N . LYS A 1 123 ? -36.118 9.009 27.877 1.00 53.34 123 LYS A N 1
ATOM 978 C CA . LYS A 1 123 ? -37.302 8.127 27.874 1.00 53.34 123 LYS A CA 1
ATOM 979 C C . LYS A 1 123 ? -37.843 7.791 29.263 1.00 53.34 123 LYS A C 1
ATOM 981 O O . LYS A 1 123 ? -39.033 7.540 29.397 1.00 53.34 123 LYS A O 1
ATOM 986 N N . LYS A 1 124 ? -37.016 7.809 30.316 1.00 49.66 124 LYS A N 1
ATOM 987 C CA . LYS A 1 124 ? -37.513 7.653 31.698 1.00 49.66 124 LYS A CA 1
ATOM 988 C C . LYS A 1 124 ? -38.373 8.835 32.163 1.00 49.66 124 LYS A C 1
ATOM 990 O O . LYS A 1 124 ? -39.104 8.682 33.137 1.00 49.66 124 LYS A O 1
ATOM 995 N N . ASN A 1 125 ? -38.316 9.970 31.463 1.00 49.34 125 ASN A N 1
ATOM 996 C CA . ASN A 1 125 ? -39.129 11.150 31.753 1.00 49.34 125 ASN A CA 1
ATOM 997 C C . ASN A 1 125 ? -40.457 11.174 30.970 1.00 49.34 125 ASN A C 1
ATOM 999 O O . ASN A 1 125 ? -41.282 12.048 31.225 1.00 49.34 125 ASN A O 1
ATOM 1003 N N . ASP A 1 126 ? -40.690 10.217 30.064 1.00 48.62 126 ASP A N 1
ATOM 1004 C CA . ASP A 1 126 ? -41.940 10.061 29.315 1.00 48.62 126 ASP A CA 1
ATOM 1005 C C . ASP A 1 126 ? -42.507 8.651 29.553 1.00 48.62 126 ASP A C 1
ATOM 1007 O O . ASP A 1 126 ? -42.107 7.662 28.938 1.00 48.62 126 ASP A O 1
ATOM 1011 N N . ALA A 1 127 ? -43.411 8.544 30.527 1.00 49.56 127 ALA A N 1
ATOM 1012 C CA . ALA A 1 127 ? -43.907 7.296 31.109 1.00 49.56 127 ALA A CA 1
ATOM 1013 C C . ALA A 1 127 ? -44.826 6.455 30.188 1.00 49.56 127 ALA A C 1
ATOM 1015 O O . ALA A 1 127 ? -45.728 5.784 30.686 1.00 49.56 127 ALA A O 1
ATOM 1016 N N . THR A 1 128 ? -44.651 6.480 28.861 1.00 44.47 128 THR A N 1
ATOM 1017 C CA . THR A 1 128 ? -45.605 5.843 27.929 1.00 44.47 128 THR A CA 1
ATOM 1018 C C . THR A 1 128 ? -45.022 4.972 26.814 1.00 44.47 128 THR A C 1
ATOM 1020 O O . THR A 1 128 ? -45.799 4.375 26.072 1.00 44.47 128 THR A O 1
ATOM 1023 N N . CYS A 1 129 ? -43.701 4.803 26.684 1.00 40.91 129 CYS A N 1
ATOM 1024 C CA . CYS A 1 129 ? -43.140 4.000 25.586 1.00 40.91 129 CYS A CA 1
ATOM 1025 C C . CYS A 1 129 ? -42.238 2.841 26.049 1.00 40.91 129 CYS A C 1
ATOM 1027 O O . CYS A 1 129 ? -41.010 2.916 26.015 1.00 40.91 129 CYS A O 1
ATOM 1029 N N . GLU A 1 130 ? -42.868 1.719 26.414 1.00 40.19 130 GLU A N 1
ATOM 1030 C CA . GLU A 1 130 ? -42.208 0.413 26.519 1.00 40.19 130 GLU A CA 1
ATOM 1031 C C . GLU A 1 130 ? -41.835 -0.112 25.124 1.00 40.19 130 GLU A C 1
ATOM 1033 O O . GLU A 1 130 ? -42.687 -0.562 24.363 1.00 40.19 130 GLU A O 1
ATOM 1038 N N . TYR A 1 131 ? -40.541 -0.104 24.802 1.00 39.31 131 TYR A N 1
ATOM 1039 C CA . TYR A 1 131 ? -39.958 -1.069 23.869 1.00 39.31 131 TYR A CA 1
ATOM 1040 C C . TYR A 1 131 ? -38.614 -1.543 24.433 1.00 39.31 131 TYR A C 1
ATOM 1042 O O . TYR A 1 131 ? -37.773 -0.699 24.760 1.00 39.31 131 TYR A O 1
ATOM 1050 N N . PRO A 1 132 ? -38.378 -2.863 24.550 1.00 40.09 132 PRO A N 1
ATOM 1051 C CA . PRO A 1 132 ? -37.131 -3.385 25.084 1.00 40.09 132 PRO A CA 1
ATOM 1052 C C . PRO A 1 132 ? -36.031 -3.189 24.038 1.00 40.09 132 PRO A C 1
ATOM 1054 O O . PRO A 1 132 ? -35.988 -3.876 23.018 1.00 40.09 132 PRO A O 1
ATOM 1057 N N . VAL A 1 133 ? -35.141 -2.226 24.268 1.00 43.53 133 VAL A N 1
ATOM 1058 C CA . VAL A 1 133 ? -33.911 -2.110 23.481 1.00 43.53 133 VAL A CA 1
ATOM 1059 C C . VAL A 1 133 ? -32.953 -3.159 24.026 1.00 43.53 133 VAL A C 1
ATOM 1061 O O . VAL A 1 133 ? -32.529 -3.067 25.175 1.00 43.53 133 VAL A O 1
ATOM 1064 N N . ALA A 1 134 ? -32.670 -4.180 23.216 1.00 41.22 134 ALA A N 1
ATOM 1065 C CA . ALA A 1 134 ? -31.713 -5.225 23.541 1.00 41.22 134 ALA A CA 1
ATOM 1066 C C . ALA A 1 134 ? -30.380 -4.597 23.974 1.00 41.22 134 ALA A C 1
ATOM 1068 O O . ALA A 1 134 ? -29.771 -3.815 23.240 1.00 41.22 134 ALA A O 1
ATOM 1069 N N . GLU A 1 135 ? -29.966 -4.936 25.187 1.00 41.44 135 GLU A N 1
ATOM 1070 C CA . GLU A 1 135 ? -28.697 -4.570 25.792 1.00 41.44 135 GLU A CA 1
ATOM 1071 C C . GLU A 1 135 ? -27.572 -5.200 24.956 1.00 41.44 135 GLU A C 1
ATOM 1073 O O . GLU A 1 135 ? -27.215 -6.364 25.123 1.00 41.44 135 GLU A O 1
ATOM 1078 N N . PHE A 1 136 ? -27.040 -4.457 23.981 1.00 42.06 136 PHE A N 1
ATOM 1079 C CA . PHE A 1 136 ? -25.787 -4.826 23.3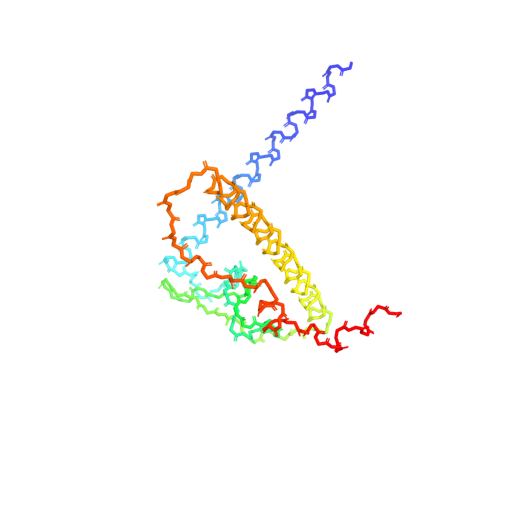29 1.00 42.06 136 PHE A CA 1
ATOM 1080 C C . PHE A 1 136 ? -24.667 -4.574 24.339 1.00 42.06 136 PHE A C 1
ATOM 1082 O O . PHE A 1 136 ? -24.077 -3.495 24.387 1.00 42.06 136 PHE A O 1
ATOM 1089 N N . ALA A 1 137 ? -24.424 -5.575 25.185 1.00 39.00 137 ALA A N 1
ATOM 1090 C CA . ALA A 1 137 ? -23.313 -5.599 26.117 1.00 39.00 137 ALA A CA 1
ATOM 1091 C C . ALA A 1 137 ? -22.010 -5.364 25.340 1.00 39.00 137 ALA A C 1
ATOM 1093 O O . ALA A 1 137 ? -21.624 -6.168 24.480 1.00 39.00 137 ALA A O 1
ATOM 1094 N N . SER A 1 138 ? -21.336 -4.252 25.650 1.00 43.75 138 SER A N 1
ATOM 1095 C CA . SER A 1 138 ? -20.014 -3.909 25.113 1.00 43.75 138 SER A CA 1
ATOM 1096 C C . SER A 1 138 ? -18.980 -5.006 25.360 1.00 43.75 138 SER A C 1
ATOM 1098 O O . SER A 1 138 ? -18.006 -5.101 24.617 1.00 43.75 138 SER A O 1
ATOM 1100 N N . ASP A 1 139 ? -19.230 -5.860 26.350 1.00 39.00 139 ASP A N 1
ATOM 1101 C CA . ASP A 1 139 ? -18.368 -6.970 26.749 1.00 39.00 139 ASP A CA 1
ATOM 1102 C C . ASP A 1 139 ? -18.239 -8.027 25.639 1.00 39.00 139 ASP A C 1
ATOM 1104 O O . ASP A 1 139 ? -17.179 -8.618 25.454 1.00 39.00 139 ASP A O 1
ATOM 1108 N N . THR A 1 140 ? -19.251 -8.170 24.775 1.00 39.31 140 THR A N 1
ATOM 1109 C CA . THR A 1 140 ? -19.235 -9.163 23.685 1.00 39.31 140 THR A CA 1
ATOM 1110 C C . THR A 1 140 ? -18.277 -8.803 22.540 1.00 39.31 140 THR A C 1
ATOM 1112 O O . THR A 1 140 ? -17.816 -9.683 21.812 1.00 39.31 140 THR A O 1
ATOM 1115 N N . ILE A 1 141 ? -17.976 -7.512 22.341 1.00 38.28 141 ILE A N 1
ATOM 1116 C CA . ILE A 1 141 ? -17.007 -7.074 21.318 1.00 38.28 141 ILE A CA 1
ATOM 1117 C C . ILE A 1 141 ? -15.582 -7.252 21.844 1.00 38.28 141 ILE A C 1
ATOM 1119 O O . ILE A 1 141 ? -14.690 -7.617 21.075 1.00 38.28 141 ILE A O 1
ATOM 1123 N N . VAL A 1 142 ? -15.390 -7.057 23.154 1.00 41.00 142 VAL A N 1
ATOM 1124 C CA . VAL A 1 142 ? -14.108 -7.311 23.810 1.00 41.00 142 VAL A CA 1
ATOM 1125 C C . VAL A 1 142 ? -13.802 -8.803 23.805 1.00 41.00 142 VAL A C 1
ATOM 1127 O O . VAL A 1 142 ? -12.683 -9.136 23.479 1.00 41.00 142 VAL A O 1
ATOM 1130 N N . ASP A 1 143 ? -14.759 -9.711 23.998 1.00 38.81 143 ASP A N 1
ATOM 1131 C CA . ASP A 1 143 ? -14.455 -11.155 23.976 1.00 38.81 143 ASP A CA 1
ATOM 1132 C C . ASP A 1 143 ? -14.209 -11.733 22.569 1.00 38.81 143 ASP A C 1
ATOM 1134 O O . ASP A 1 143 ? -13.458 -12.695 22.412 1.00 38.81 143 ASP A O 1
ATOM 1138 N N . LYS A 1 144 ? -14.793 -11.150 21.509 1.00 41.66 144 LYS A N 1
ATOM 1139 C CA . LYS A 1 144 ? -14.656 -11.685 20.136 1.00 41.66 144 LYS A CA 1
ATOM 1140 C C . LYS A 1 144 ? -13.361 -11.261 19.428 1.00 41.66 144 LYS A C 1
ATOM 1142 O O . LYS A 1 144 ? -12.946 -11.922 18.478 1.00 41.66 144 LYS A O 1
ATOM 1147 N N . TYR A 1 145 ? -12.732 -10.181 19.895 1.00 41.06 145 TYR A N 1
ATOM 1148 C CA . TYR A 1 145 ? -11.436 -9.675 19.415 1.00 41.06 145 TYR A CA 1
ATOM 1149 C C . TYR A 1 145 ? -10.397 -9.521 20.545 1.00 41.06 145 TYR A C 1
ATOM 1151 O O . TYR A 1 145 ? -9.287 -9.038 20.324 1.00 41.06 145 TYR A O 1
ATOM 1159 N N . GLY A 1 146 ? -10.748 -9.934 21.763 1.00 36.41 146 GLY A N 1
ATOM 1160 C CA . GLY A 1 146 ? -9.934 -9.853 22.971 1.00 36.41 146 GLY A CA 1
ATOM 1161 C C . GLY A 1 146 ? -9.072 -11.078 23.132 1.00 36.41 146 GLY A C 1
ATOM 1162 O O . GLY A 1 146 ? -9.381 -12.018 23.850 1.00 36.41 146 GLY A O 1
ATOM 1163 N N . THR A 1 147 ? -7.944 -11.032 22.457 1.00 35.97 147 THR A N 1
ATOM 1164 C CA . THR A 1 147 ? -6.635 -11.257 23.060 1.00 35.97 147 THR A CA 1
ATOM 1165 C C . THR A 1 147 ? -5.664 -10.840 21.974 1.00 35.97 147 THR A C 1
ATOM 1167 O O . THR A 1 147 ? -5.500 -11.533 20.974 1.00 35.97 147 THR A O 1
ATOM 1170 N N . LEU A 1 148 ? -5.041 -9.668 22.136 1.00 40.69 148 LEU A N 1
ATOM 1171 C CA . LEU A 1 148 ? -3.763 -9.439 21.474 1.00 40.69 148 LEU A CA 1
ATOM 1172 C C . LEU A 1 148 ? -2.874 -10.587 21.936 1.00 40.69 148 LEU A C 1
ATOM 1174 O O . LEU A 1 148 ? -2.547 -10.701 23.117 1.00 40.69 148 LEU A O 1
ATOM 1178 N N . ASP A 1 149 ? -2.616 -11.493 21.005 1.00 35.97 149 ASP A N 1
ATOM 1179 C CA . ASP A 1 149 ? -1.822 -12.679 21.217 1.00 35.97 149 ASP A CA 1
ATOM 1180 C C . ASP A 1 149 ? -0.521 -12.295 21.934 1.00 35.97 149 ASP A C 1
ATOM 1182 O O . ASP A 1 149 ? 0.227 -11.418 21.489 1.00 35.97 149 ASP A O 1
ATOM 1186 N N . SER A 1 150 ? -0.262 -12.975 23.051 1.00 40.25 150 SER A N 1
ATOM 1187 C CA . SER A 1 150 ? 0.958 -12.885 23.860 1.00 40.25 150 SER A CA 1
ATOM 1188 C C . SER A 1 150 ? 2.270 -12.948 23.057 1.00 40.25 150 SER A C 1
ATOM 1190 O O . SER A 1 150 ? 3.317 -12.555 23.569 1.00 40.25 150 SER A O 1
ATOM 1192 N N . ARG A 1 151 ? 2.229 -13.378 21.788 1.00 42.09 151 ARG A N 1
ATOM 1193 C CA . ARG A 1 151 ? 3.353 -13.344 20.843 1.00 42.09 151 ARG A CA 1
ATOM 1194 C C . ARG A 1 151 ? 3.860 -11.940 20.486 1.00 42.09 151 ARG A C 1
ATOM 1196 O O . ARG A 1 151 ? 5.022 -11.823 20.110 1.00 42.09 151 ARG A O 1
ATOM 1203 N N . TYR A 1 152 ? 3.066 -10.877 20.637 1.00 42.28 152 TYR A N 1
ATOM 1204 C CA . TYR A 1 152 ? 3.516 -9.501 20.342 1.00 42.28 152 TYR A CA 1
ATOM 1205 C C . TYR A 1 152 ? 4.080 -8.750 21.564 1.00 42.28 152 TYR A C 1
ATOM 1207 O O . TYR A 1 152 ? 4.575 -7.633 21.431 1.00 42.28 152 TYR A O 1
ATOM 1215 N N . GLY A 1 153 ? 4.065 -9.369 22.751 1.00 34.41 153 GLY A N 1
ATOM 1216 C CA . GLY A 1 153 ? 4.532 -8.769 24.006 1.00 34.41 153 GLY A CA 1
ATOM 1217 C C . GLY A 1 153 ? 6.043 -8.837 24.265 1.00 34.41 153 GLY A C 1
ATOM 1218 O O . GLY A 1 153 ? 6.483 -8.394 25.323 1.00 34.41 153 GLY A O 1
ATOM 1219 N N . SER A 1 154 ? 6.855 -9.393 23.355 1.00 33.97 154 SER A N 1
ATOM 1220 C CA . SER A 1 154 ? 8.284 -9.651 23.618 1.00 33.97 154 SER A CA 1
ATOM 1221 C C . SER A 1 154 ? 9.279 -8.741 22.888 1.00 33.97 154 SER A C 1
ATOM 1223 O O . SER A 1 154 ? 10.474 -9.003 22.976 1.00 33.97 154 SER A O 1
ATOM 1225 N N . ILE A 1 155 ? 8.843 -7.692 22.176 1.00 37.44 155 ILE A N 1
ATOM 1226 C CA . ILE A 1 155 ? 9.760 -6.795 21.426 1.00 37.44 155 ILE A CA 1
ATOM 1227 C C . ILE A 1 155 ? 9.998 -5.453 22.156 1.00 37.44 155 ILE A C 1
ATOM 1229 O O . ILE A 1 155 ? 10.653 -4.558 21.638 1.00 37.44 155 ILE A O 1
ATOM 1233 N N . LEU A 1 156 ? 9.526 -5.306 23.399 1.00 32.88 156 LEU A N 1
ATOM 1234 C CA . LEU A 1 156 ? 9.804 -4.128 24.236 1.00 32.88 156 LEU A CA 1
ATOM 1235 C C . LEU A 1 156 ? 10.362 -4.517 25.613 1.00 32.88 156 LEU A C 1
ATOM 1237 O O . LEU A 1 156 ? 9.770 -4.210 26.649 1.00 32.88 156 LEU A O 1
ATOM 1241 N N . LYS A 1 157 ? 11.517 -5.184 25.617 1.00 32.78 157 LYS A N 1
ATOM 1242 C CA . LYS A 1 157 ? 12.452 -5.169 26.747 1.00 32.78 157 LYS A CA 1
ATOM 1243 C C . LYS A 1 157 ? 13.856 -4.874 26.253 1.00 32.78 157 LYS A C 1
ATOM 1245 O O . LYS A 1 157 ? 14.224 -5.452 25.209 1.00 32.78 157 LYS A O 1
#

InterPro domains:
  IPR015955 Lactate dehydrogenase/glycoside hydrolase, family 4, C-terminal [G3DSA:3.90.110.10] (3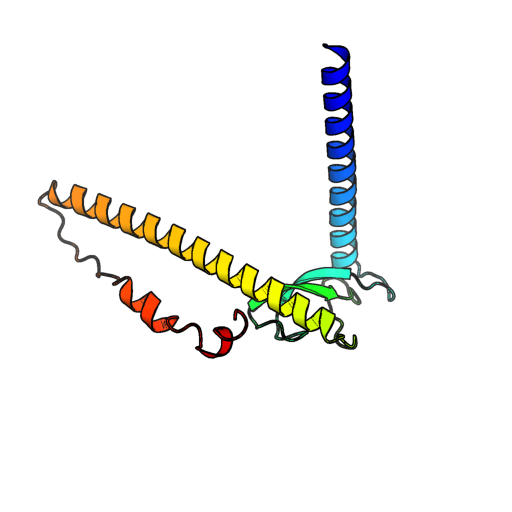-113)
  IPR015955 Lactate dehydrogenase/glycoside hydrolase, family 4, C-terminal [SSF56327] (4-99)

pLDDT: mean 73.43, std 20.62, range [32.78, 94.75]

Secondary structure (DSSP, 8-state):
-HHHHHHHHHHHHHHHHHHHHHHHHHHHHHHHHHHH---S---EEEEEE-SSGGGPPTT-EEEEEEEEEETTEEEE---PPPPHHHHHHHHHHHHHHHHHHHHHHHHHHHHHHHHHHHHHHHHTTSTT---------THHHHHHH----GGGTTS--

Foldseek 3Di:
DVVVVVVVVVVVVVVVVVVVVVVVVVVVVVVVCQAANPDPDDWDWDFDADPCALNQDGRDTGTFTWGRHDGNDIDGDRPDDDDPVRSVVVVVVNVVVVVVVVVVVVVVVVVVVVVVVVVVVVVVVPPPDDDDDPPPDPVVVCVVPPDPPPVVVPPPD

Radius of gyration: 24.72 Å; chains: 1; bounding box: 61×57×53 Å